Protein AF-A0A3B0RPP0-F1 (afdb_monomer_lite)

Radius of gyration: 23.53 Å; chains: 1; bounding box: 36×73×31 Å

Secondary structure (DSSP, 8-state):
-HHHHHHHHHHHHHHHTT----PPPPPP-----EEEEHHHHHH-SS---STTTHHHHHHHHHTTPPEEEE-TTS-EEE---BTTB-S-S--THHHHHHT-

Structure (mmCIF, N/CA/C/O backbone):
data_AF-A0A3B0RPP0-F1
#
_entry.id   AF-A0A3B0RPP0-F1
#
loop_
_atom_site.group_PDB
_atom_site.id
_atom_site.type_symbol
_atom_site.label_atom_id
_atom_site.label_alt_id
_atom_site.label_comp_id
_atom_site.label_asym_id
_atom_site.label_entity_id
_atom_site.label_seq_id
_atom_site.pdbx_PDB_ins_code
_atom_site.Cartn_x
_atom_site.Cartn_y
_atom_site.Cartn_z
_atom_site.occupancy
_atom_site.B_iso_or_equiv
_atom_site.auth_seq_id
_atom_site.auth_comp_id
_atom_site.auth_asym_id
_atom_site.auth_atom_id
_atom_site.pdbx_PDB_model_num
ATOM 1 N N . MET A 1 1 ? -22.153 -59.269 4.980 1.00 58.03 1 MET A N 1
ATOM 2 C CA . MET A 1 1 ? -22.755 -57.919 5.123 1.00 58.03 1 MET A CA 1
ATOM 3 C C . MET A 1 1 ? -21.776 -56.871 5.666 1.00 58.03 1 MET A C 1
ATOM 5 O O . MET A 1 1 ? -21.557 -55.878 4.991 1.00 58.03 1 MET A O 1
ATOM 9 N N . LYS A 1 2 ? -21.100 -57.097 6.804 1.00 56.22 2 LYS A N 1
ATOM 10 C CA . LYS A 1 2 ? -20.156 -56.127 7.414 1.00 56.22 2 LYS A CA 1
ATOM 11 C C . LYS A 1 2 ? -18.945 -55.749 6.528 1.00 56.22 2 LYS A C 1
ATOM 13 O O . LYS A 1 2 ? -18.562 -54.588 6.480 1.00 56.22 2 LYS A O 1
ATOM 18 N N . LYS A 1 3 ? -18.402 -56.708 5.761 1.00 55.69 3 LYS A N 1
ATOM 19 C CA . LYS A 1 3 ? -17.300 -56.479 4.797 1.00 55.69 3 LYS A CA 1
ATOM 20 C C . LYS A 1 3 ? -17.722 -55.698 3.542 1.00 55.69 3 LYS A C 1
ATOM 22 O O . LYS A 1 3 ? -16.908 -54.988 2.972 1.00 55.69 3 LYS A O 1
ATOM 27 N N . ILE A 1 4 ? -18.994 -55.800 3.150 1.00 63.53 4 ILE A N 1
ATOM 28 C CA . ILE A 1 4 ? -19.566 -55.076 2.001 1.00 63.53 4 ILE A CA 1
ATOM 29 C C . ILE A 1 4 ? -19.763 -53.602 2.382 1.00 63.53 4 ILE A C 1
ATOM 31 O O . ILE A 1 4 ? -19.352 -52.719 1.641 1.00 63.53 4 ILE A O 1
ATOM 35 N N . PHE A 1 5 ? -20.271 -53.335 3.590 1.00 62.72 5 PHE A N 1
ATOM 36 C CA . PHE A 1 5 ? -20.380 -51.976 4.135 1.00 62.72 5 PHE A CA 1
ATOM 37 C C . PHE A 1 5 ? -19.024 -51.265 4.258 1.00 62.72 5 PHE A C 1
ATOM 39 O O . PHE A 1 5 ? -18.914 -50.097 3.900 1.00 62.72 5 PHE A O 1
ATOM 46 N N . ALA A 1 6 ? -17.980 -51.971 4.706 1.00 66.00 6 ALA A N 1
ATOM 47 C CA . ALA A 1 6 ? -16.628 -51.413 4.782 1.00 66.00 6 ALA A CA 1
ATOM 48 C C . ALA A 1 6 ? -16.056 -51.058 3.394 1.00 66.00 6 ALA A C 1
ATOM 50 O O . ALA A 1 6 ? -15.375 -50.046 3.252 1.00 66.00 6 ALA A O 1
ATOM 51 N N . PHE A 1 7 ? -16.376 -51.852 2.366 1.00 67.62 7 PHE A N 1
ATOM 52 C CA . PHE A 1 7 ? -15.934 -51.604 0.992 1.00 67.62 7 PHE A CA 1
ATOM 53 C C . PHE A 1 7 ? -16.629 -50.380 0.372 1.00 67.62 7 PHE A C 1
ATOM 55 O O . PHE A 1 7 ? -15.971 -49.533 -0.228 1.00 67.62 7 PHE A O 1
ATOM 62 N N . PHE A 1 8 ? -17.942 -50.228 0.583 1.00 66.62 8 PHE A N 1
ATOM 63 C CA . PHE A 1 8 ? -18.682 -49.044 0.129 1.00 66.62 8 PHE A CA 1
ATOM 64 C C . PHE A 1 8 ? -18.267 -47.762 0.868 1.00 66.62 8 PHE A C 1
ATOM 66 O O . PHE A 1 8 ? -18.164 -46.709 0.242 1.00 66.62 8 PHE A O 1
ATOM 73 N N . ALA A 1 9 ? -17.959 -47.843 2.167 1.00 68.25 9 ALA A N 1
ATOM 74 C CA . ALA A 1 9 ? -17.463 -46.701 2.937 1.00 68.25 9 ALA A CA 1
ATOM 75 C C . ALA A 1 9 ? -16.068 -46.237 2.471 1.00 68.25 9 ALA A C 1
ATOM 77 O O . ALA A 1 9 ? -15.841 -45.039 2.306 1.00 68.25 9 ALA A O 1
ATOM 78 N N . ALA A 1 10 ? -15.153 -47.174 2.197 1.00 64.19 10 ALA A N 1
ATOM 79 C CA . ALA A 1 10 ? -13.821 -46.856 1.678 1.00 64.19 10 ALA A CA 1
ATOM 80 C C . ALA A 1 10 ? -13.876 -46.249 0.263 1.00 64.19 10 ALA A C 1
ATOM 82 O O . ALA A 1 10 ? -13.151 -45.301 -0.035 1.00 64.19 10 ALA A O 1
ATOM 83 N N . MET A 1 11 ? -14.777 -46.746 -0.591 1.00 64.25 11 MET A N 1
ATOM 84 C CA . MET A 1 11 ? -14.958 -46.225 -1.949 1.00 64.25 11 MET A CA 1
ATOM 85 C C . MET A 1 11 ? -15.603 -44.828 -1.959 1.00 64.25 11 MET A C 1
ATOM 87 O O . MET A 1 11 ? -15.193 -43.974 -2.740 1.00 64.25 11 MET A O 1
ATOM 91 N N . GLY A 1 12 ? -16.542 -44.551 -1.046 1.00 64.94 12 GLY A N 1
ATOM 92 C CA . GLY A 1 12 ? -17.124 -43.214 -0.873 1.00 64.94 12 GLY A CA 1
ATOM 93 C C . GLY A 1 12 ? -16.105 -42.160 -0.423 1.00 64.94 12 GLY A C 1
ATOM 94 O O . GLY A 1 12 ? -16.104 -41.042 -0.936 1.00 64.94 12 GLY A O 1
ATOM 95 N N . LEU A 1 13 ? -15.185 -42.528 0.477 1.00 64.44 13 LEU A N 1
ATOM 96 C CA . LEU A 1 13 ? -14.119 -41.631 0.935 1.00 64.44 13 LEU A CA 1
ATOM 97 C C . LEU A 1 13 ? -13.092 -41.346 -0.176 1.00 64.44 13 LEU A C 1
ATOM 99 O O . LEU A 1 13 ? -12.695 -40.196 -0.360 1.00 64.44 13 LEU A O 1
ATOM 103 N N . ALA A 1 14 ? -12.731 -42.354 -0.978 1.00 61.66 14 ALA A N 1
ATOM 104 C CA . ALA A 1 14 ? -11.827 -42.186 -2.120 1.00 61.66 14 ALA A CA 1
ATOM 105 C C . ALA A 1 14 ? -12.405 -41.268 -3.220 1.00 61.66 14 ALA A C 1
ATOM 107 O O . ALA A 1 14 ? -11.664 -40.486 -3.819 1.00 61.66 14 ALA A O 1
ATOM 108 N N . LEU A 1 15 ? -13.726 -41.295 -3.451 1.00 61.22 15 LEU A N 1
ATOM 109 C CA . LEU A 1 15 ? -14.377 -40.397 -4.415 1.00 61.22 15 LEU A CA 1
ATOM 110 C C . LEU A 1 15 ? -14.393 -38.928 -3.954 1.00 61.22 15 LEU A C 1
ATOM 112 O O . LEU A 1 15 ? -14.240 -38.035 -4.784 1.00 61.22 15 LEU A O 1
ATOM 116 N N . SER A 1 16 ? -14.527 -38.659 -2.650 1.00 62.06 16 SER A N 1
ATOM 117 C CA . SER A 1 16 ? -14.539 -37.280 -2.125 1.00 62.06 16 SER A CA 1
ATOM 118 C C . SER A 1 16 ? -13.192 -36.551 -2.229 1.00 62.06 16 SER A C 1
ATOM 120 O O . SER A 1 16 ? -13.163 -35.329 -2.340 1.00 62.06 16 SER A O 1
ATOM 122 N N . LEU A 1 17 ? -12.077 -37.289 -2.27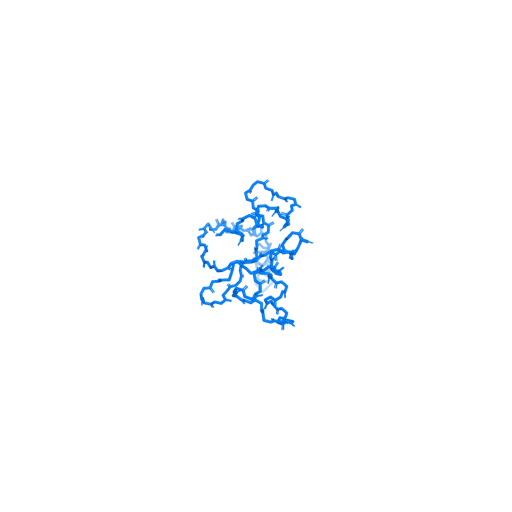2 1.00 66.94 17 LEU A N 1
ATOM 123 C CA . LEU A 1 17 ? -10.723 -36.735 -2.422 1.00 66.94 17 LEU A CA 1
ATOM 124 C C . LEU A 1 17 ? -10.380 -36.348 -3.871 1.00 66.94 17 LEU A C 1
ATOM 126 O O . LEU A 1 17 ? -9.352 -35.721 -4.110 1.00 66.94 17 LEU A O 1
ATOM 130 N N . SER A 1 18 ? -11.231 -36.720 -4.831 1.00 66.38 18 SER A N 1
ATOM 131 C CA . SER A 1 18 ? -11.000 -36.513 -6.268 1.00 66.38 18 SER A CA 1
ATOM 132 C C . SER A 1 18 ? -11.792 -35.335 -6.847 1.00 66.38 18 SER A C 1
ATOM 134 O O . SER A 1 18 ? -11.774 -35.121 -8.059 1.00 66.38 18 SER A O 1
ATOM 136 N N . MET A 1 19 ? -12.508 -34.572 -6.014 1.00 74.75 19 MET A N 1
ATOM 137 C CA . MET A 1 19 ? -13.210 -33.376 -6.476 1.00 74.75 19 MET A CA 1
ATOM 138 C C . MET A 1 19 ? -12.198 -32.253 -6.741 1.00 74.75 19 MET A C 1
ATOM 140 O O . MET A 1 19 ? -11.523 -31.821 -5.804 1.00 74.75 19 MET A O 1
ATOM 144 N N . PRO A 1 20 ? -12.079 -31.749 -7.984 1.00 76.25 20 PRO A N 1
ATOM 145 C CA . PRO A 1 20 ? -11.237 -30.595 -8.248 1.00 76.25 20 PRO A CA 1
ATOM 146 C C . PRO A 1 20 ? -11.782 -29.410 -7.451 1.00 76.25 20 PRO A C 1
ATOM 148 O O . PRO A 1 20 ? -12.961 -29.066 -7.562 1.00 76.25 20 PRO A O 1
ATOM 151 N N . ALA A 1 21 ? -10.927 -28.789 -6.637 1.00 76.94 21 ALA A N 1
ATOM 152 C CA . ALA A 1 21 ? -11.271 -27.552 -5.957 1.00 76.94 21 ALA A CA 1
ATOM 153 C C . ALA A 1 21 ? -11.589 -26.495 -7.023 1.00 76.94 21 ALA A C 1
ATOM 155 O O . ALA A 1 21 ? -10.704 -26.029 -7.743 1.00 76.94 21 ALA A O 1
ATOM 156 N N . GLN A 1 22 ? -12.866 -26.146 -7.162 1.00 79.31 22 GLN A N 1
ATOM 157 C CA . GLN A 1 22 ? -13.268 -25.055 -8.034 1.00 79.31 22 GLN A CA 1
ATOM 158 C C . GLN A 1 22 ? -12.791 -23.752 -7.393 1.00 79.31 22 GLN A C 1
ATOM 160 O O . GLN A 1 22 ? -13.245 -23.379 -6.311 1.00 79.31 22 GLN A O 1
ATOM 165 N N . ALA A 1 23 ? -11.845 -23.073 -8.042 1.00 80.19 23 ALA A N 1
ATOM 166 C CA . ALA A 1 23 ? -11.418 -21.754 -7.609 1.00 80.19 23 ALA A CA 1
ATOM 167 C C . ALA A 1 23 ? -12.618 -20.802 -7.682 1.00 80.19 23 ALA A C 1
ATOM 169 O O . ALA A 1 23 ? -13.219 -20.624 -8.745 1.00 80.19 23 ALA A O 1
ATOM 170 N N . VAL A 1 24 ? -12.973 -20.192 -6.551 1.00 83.94 24 VAL A N 1
ATOM 171 C CA . VAL A 1 24 ? -13.965 -19.116 -6.535 1.00 83.94 24 VAL A CA 1
ATOM 172 C C . VAL A 1 24 ? -13.409 -17.975 -7.393 1.00 83.94 24 VAL A C 1
ATOM 174 O O . VAL A 1 24 ? -12.279 -17.540 -7.145 1.00 83.94 24 VAL A O 1
ATOM 177 N N . PRO A 1 25 ? -14.149 -17.488 -8.407 1.00 86.19 25 PRO A N 1
ATOM 178 C CA . PRO A 1 25 ? -13.660 -16.411 -9.253 1.00 86.19 25 PRO A CA 1
ATOM 179 C C . PRO A 1 25 ? -13.375 -15.166 -8.399 1.00 86.19 25 PRO A C 1
ATOM 181 O O . PRO A 1 25 ? -14.171 -14.831 -7.514 1.00 86.19 25 PRO A O 1
ATOM 184 N N . PRO A 1 26 ? -12.258 -14.459 -8.641 1.00 86.00 26 PRO A N 1
ATOM 185 C CA . PRO A 1 26 ? -11.894 -13.308 -7.833 1.00 86.00 26 PRO A CA 1
ATOM 186 C C . PRO A 1 26 ? -12.939 -12.199 -7.984 1.00 86.00 26 PRO A C 1
ATOM 188 O O . PRO A 1 26 ? -13.290 -11.784 -9.091 1.00 86.00 26 PRO A O 1
ATOM 191 N N . LYS A 1 27 ? -13.420 -11.680 -6.852 1.00 91.44 27 LYS A N 1
ATOM 192 C CA . LYS A 1 27 ? -14.317 -10.524 -6.825 1.00 91.44 27 LYS A CA 1
ATOM 193 C C . LYS A 1 27 ? -13.497 -9.240 -6.908 1.00 91.44 27 LYS A C 1
ATOM 195 O O . LYS A 1 27 ? -12.649 -8.989 -6.057 1.00 91.44 27 LYS A O 1
ATOM 200 N N . ARG A 1 28 ? -13.793 -8.387 -7.894 1.00 92.50 28 ARG A N 1
ATOM 201 C CA . ARG A 1 28 ? -13.265 -7.016 -7.910 1.00 92.50 28 ARG A CA 1
ATOM 202 C C . ARG A 1 28 ? -13.921 -6.185 -6.811 1.00 92.50 28 ARG A C 1
ATOM 204 O O . ARG A 1 28 ? -15.141 -6.203 -6.656 1.00 92.50 28 ARG A O 1
ATOM 211 N N . VAL A 1 29 ? -13.097 -5.443 -6.082 1.00 94.06 29 VAL A N 1
ATOM 212 C CA . VAL A 1 29 ? -13.512 -4.532 -5.013 1.00 94.06 29 VAL A CA 1
ATOM 213 C C . VAL A 1 29 ? -12.835 -3.178 -5.200 1.00 94.06 29 VAL A C 1
ATOM 215 O O . VAL A 1 29 ? -11.772 -3.098 -5.814 1.00 94.06 29 VAL A O 1
ATOM 218 N N . GLN A 1 30 ? -13.457 -2.120 -4.682 1.00 95.81 30 GLN A N 1
ATOM 219 C CA . GLN A 1 30 ? -12.826 -0.811 -4.533 1.00 95.81 30 GLN A CA 1
ATOM 220 C C . GLN A 1 30 ? -12.396 -0.634 -3.083 1.00 95.81 30 GLN A C 1
ATOM 222 O O . GLN A 1 30 ? -13.173 -0.906 -2.171 1.00 95.81 30 GLN A O 1
ATOM 227 N N . ILE A 1 31 ? -11.158 -0.184 -2.899 1.00 96.62 31 ILE A N 1
ATOM 228 C CA . ILE A 1 31 ? -10.567 0.124 -1.600 1.00 96.62 31 ILE A CA 1
ATOM 229 C C . ILE A 1 31 ? -10.189 1.603 -1.614 1.00 96.62 31 ILE A C 1
ATOM 231 O O . ILE A 1 31 ? -9.597 2.084 -2.580 1.00 96.62 31 ILE A O 1
ATOM 235 N N . THR A 1 32 ? -10.526 2.314 -0.544 1.00 95.88 32 THR A N 1
ATOM 236 C CA . THR A 1 32 ? -10.193 3.729 -0.361 1.00 95.88 32 THR A CA 1
ATOM 237 C C . THR A 1 32 ? -9.496 3.901 0.977 1.00 95.88 32 THR A C 1
ATOM 239 O O . THR A 1 32 ? -9.928 3.336 1.982 1.00 95.88 32 THR A O 1
ATOM 242 N N . GLY A 1 33 ? -8.419 4.678 0.987 1.00 94.38 33 GLY A N 1
ATOM 243 C CA . GLY A 1 33 ? -7.609 4.875 2.175 1.00 94.38 33 GLY A CA 1
ATOM 244 C C . GLY A 1 33 ? -6.371 5.719 1.909 1.00 94.38 33 GLY A C 1
ATOM 245 O O . GLY A 1 33 ? -6.162 6.209 0.801 1.00 94.38 33 GLY A O 1
ATOM 246 N N . GLU A 1 34 ? -5.563 5.862 2.949 1.00 93.12 34 GLU A N 1
ATOM 247 C CA . GLU A 1 34 ? -4.255 6.512 2.918 1.00 93.12 34 GLU A CA 1
ATOM 248 C C . GLU A 1 34 ? -3.219 5.549 2.323 1.00 93.12 34 GLU A C 1
ATOM 250 O O . GLU A 1 34 ? -3.208 4.366 2.668 1.00 93.12 34 GLU A O 1
ATOM 255 N N . ILE A 1 35 ? -2.343 6.035 1.441 1.00 92.94 35 ILE A N 1
ATOM 256 C CA . ILE A 1 35 ? -1.200 5.238 0.984 1.00 92.94 35 ILE A CA 1
ATOM 257 C C . ILE A 1 35 ? -0.095 5.339 2.031 1.00 92.94 35 ILE A C 1
ATOM 259 O O . ILE A 1 35 ? 0.386 6.433 2.316 1.00 92.94 35 ILE A O 1
ATOM 263 N N . VAL A 1 36 ? 0.331 4.197 2.563 1.00 94.31 36 VAL A N 1
ATOM 264 C CA . VAL A 1 36 ? 1.343 4.108 3.621 1.00 94.31 36 VAL A CA 1
ATOM 265 C C . VAL A 1 36 ? 2.558 3.301 3.170 1.00 94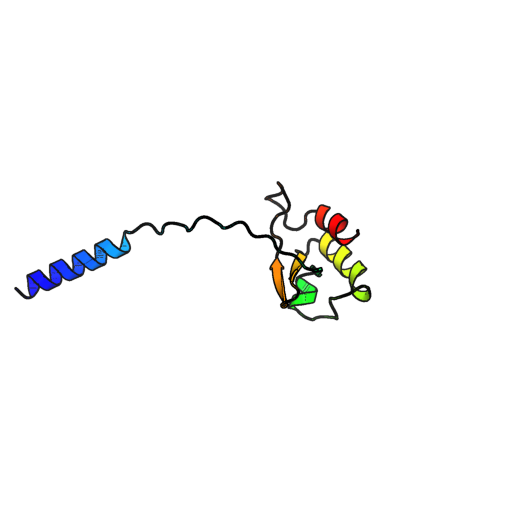.31 36 VAL A C 1
ATOM 267 O O . VAL A 1 36 ? 2.438 2.357 2.383 1.00 94.31 36 VAL A O 1
ATOM 270 N N . ASP A 1 37 ? 3.725 3.647 3.711 1.00 95.38 37 ASP A N 1
ATOM 271 C CA . ASP A 1 37 ? 4.884 2.753 3.737 1.00 95.38 37 ASP A CA 1
ATOM 272 C C . ASP A 1 37 ? 4.529 1.524 4.590 1.00 95.38 37 ASP A C 1
ATOM 274 O O . ASP A 1 37 ? 4.300 1.636 5.798 1.00 95.38 37 ASP A O 1
ATOM 278 N N . THR A 1 38 ? 4.467 0.345 3.962 1.00 94.50 38 THR A N 1
ATOM 279 C CA . THR A 1 38 ? 4.046 -0.880 4.652 1.00 94.50 38 THR A CA 1
ATOM 280 C C . TH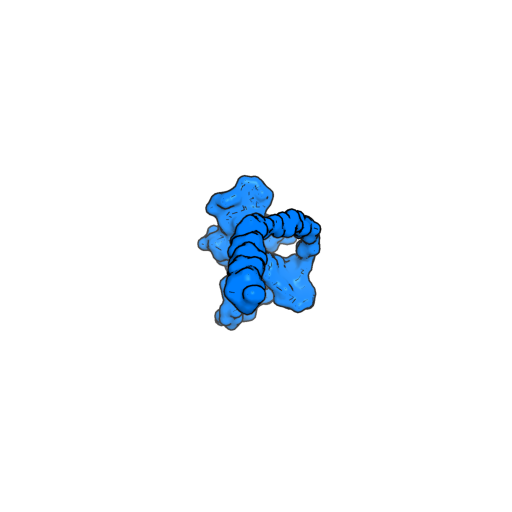R A 1 38 ? 5.027 -1.296 5.742 1.00 94.50 38 THR A C 1
ATOM 282 O O . THR A 1 38 ? 4.599 -1.799 6.779 1.00 94.50 38 THR A O 1
ATOM 285 N N . TRP A 1 39 ? 6.329 -1.089 5.530 1.00 94.56 39 TRP A N 1
ATOM 286 C CA . TRP A 1 39 ? 7.347 -1.459 6.505 1.00 94.56 39 TRP A CA 1
ATOM 287 C C . TRP A 1 39 ? 7.199 -0.614 7.764 1.00 94.56 39 TRP A C 1
ATOM 289 O O . TRP A 1 39 ? 7.030 -1.159 8.855 1.00 94.56 39 TRP A O 1
ATOM 299 N N . CYS A 1 40 ? 7.201 0.711 7.616 1.00 95.25 40 CYS A N 1
ATOM 300 C CA . CYS A 1 40 ? 7.088 1.607 8.762 1.00 95.25 40 CYS A CA 1
ATOM 301 C C . CYS A 1 40 ? 5.737 1.446 9.474 1.00 95.25 40 CYS A C 1
ATOM 303 O O . CYS A 1 40 ? 5.704 1.442 10.702 1.00 95.25 40 CYS A O 1
ATOM 305 N N . TYR A 1 41 ? 4.641 1.252 8.727 1.00 94.81 41 TYR A N 1
ATOM 306 C CA . TYR A 1 41 ? 3.316 1.063 9.320 1.00 94.81 41 TYR A CA 1
ATOM 307 C C . TYR A 1 41 ? 3.203 -0.234 10.131 1.00 94.81 41 TYR A C 1
ATOM 309 O O . TYR A 1 41 ? 2.664 -0.210 11.230 1.00 94.81 41 TYR A O 1
ATOM 317 N N . VAL A 1 42 ? 3.693 -1.364 9.609 1.00 93.81 42 VAL A N 1
ATOM 318 C CA . VAL A 1 42 ? 3.547 -2.672 10.276 1.00 93.81 42 VAL A CA 1
ATOM 319 C C . VAL A 1 42 ? 4.553 -2.856 11.411 1.00 93.81 42 VAL A C 1
ATOM 321 O O . VAL A 1 42 ? 4.230 -3.489 12.412 1.00 93.81 42 VAL A O 1
ATOM 324 N N . THR A 1 43 ? 5.777 -2.346 11.257 1.00 94.94 43 THR A N 1
ATOM 325 C CA . THR A 1 43 ? 6.828 -2.515 12.275 1.00 94.94 43 THR A CA 1
ATOM 326 C C . THR A 1 43 ? 6.729 -1.516 13.416 1.00 94.94 43 THR A C 1
ATOM 328 O O . THR A 1 43 ? 7.352 -1.734 14.450 1.00 94.94 43 THR A O 1
ATOM 331 N N . GLU A 1 44 ? 6.008 -0.411 13.212 1.00 92.94 44 GLU A N 1
ATOM 332 C CA . GLU A 1 44 ? 5.925 0.703 14.159 1.00 92.94 44 GLU A CA 1
ATOM 333 C C . GLU A 1 44 ? 7.309 1.217 14.600 1.00 92.94 44 GLU A C 1
ATOM 335 O O . GLU A 1 44 ? 7.468 1.780 15.682 1.00 92.94 44 GLU A O 1
ATOM 340 N N . ILE A 1 45 ? 8.333 1.063 13.746 1.00 92.31 45 ILE A N 1
ATOM 341 C CA . ILE A 1 45 ? 9.704 1.519 14.034 1.00 92.31 45 ILE A CA 1
ATOM 342 C C . ILE A 1 45 ? 9.769 3.036 14.283 1.00 92.31 45 ILE A C 1
ATOM 344 O O . ILE A 1 45 ? 10.695 3.538 14.918 1.00 92.31 45 ILE A O 1
ATOM 348 N N . MET A 1 46 ? 8.779 3.769 13.774 1.00 90.12 46 MET A N 1
ATOM 349 C CA . MET A 1 46 ? 8.562 5.191 14.003 1.00 90.12 46 MET A CA 1
ATOM 350 C C . MET A 1 46 ? 7.091 5.553 13.763 1.00 90.12 46 MET A C 1
ATOM 352 O O . MET A 1 46 ? 6.294 4.723 13.326 1.00 90.12 46 MET A O 1
ATOM 356 N N . TYR A 1 47 ? 6.732 6.821 13.979 1.00 88.88 47 TYR A N 1
ATOM 357 C CA . TYR A 1 47 ? 5.412 7.332 13.610 1.00 88.88 47 TYR A CA 1
ATOM 358 C C . TYR A 1 47 ? 5.255 7.390 12.078 1.00 88.88 47 TYR A C 1
ATOM 360 O O . TYR A 1 47 ? 5.788 8.286 11.425 1.00 88.88 47 TYR A O 1
ATOM 368 N N . ALA A 1 48 ? 4.539 6.418 11.510 1.00 88.75 48 ALA A N 1
ATOM 369 C CA . ALA A 1 48 ? 4.495 6.144 10.069 1.00 88.75 48 ALA A CA 1
ATOM 370 C C . ALA A 1 48 ? 3.362 6.860 9.300 1.00 88.75 48 ALA A C 1
ATOM 372 O O . ALA A 1 48 ? 2.958 6.404 8.230 1.00 88.75 48 ALA A O 1
ATOM 373 N N . GLN A 1 49 ? 2.779 7.926 9.858 1.00 88.75 49 GLN A N 1
ATOM 374 C CA . GLN A 1 49 ? 1.542 8.532 9.347 1.00 88.75 49 GLN A CA 1
ATOM 375 C C . GLN A 1 49 ? 1.606 10.055 9.265 1.00 88.75 49 GLN A C 1
ATOM 377 O O . GLN A 1 49 ? 2.380 10.711 9.966 1.00 88.75 49 GLN A O 1
ATOM 382 N N . GLY A 1 50 ? 0.728 10.619 8.433 1.00 84.31 50 GLY A N 1
ATOM 383 C CA . GLY A 1 50 ? 0.545 12.060 8.313 1.00 84.31 50 GLY A CA 1
ATOM 384 C C . GLY A 1 50 ? 1.696 12.785 7.610 1.00 84.31 50 GLY A C 1
ATOM 385 O O . GLY A 1 50 ? 2.645 12.193 7.093 1.00 84.31 50 GLY A O 1
ATOM 386 N N . THR A 1 51 ? 1.607 14.115 7.591 1.00 86.12 51 THR A N 1
ATOM 387 C CA . THR A 1 51 ? 2.515 14.979 6.817 1.00 86.12 51 THR A CA 1
ATOM 388 C C . THR A 1 51 ? 3.970 14.894 7.271 1.00 86.12 51 THR A C 1
ATOM 390 O O . THR A 1 51 ? 4.869 15.035 6.448 1.00 86.12 51 THR A O 1
ATOM 393 N N . ALA A 1 52 ? 4.217 14.604 8.552 1.00 86.81 52 ALA A N 1
ATOM 394 C CA . ALA A 1 52 ? 5.567 14.445 9.090 1.00 86.81 52 ALA A CA 1
ATOM 395 C C . ALA A 1 52 ? 6.319 13.248 8.480 1.00 86.81 52 ALA A C 1
ATOM 397 O O . ALA A 1 52 ? 7.541 13.292 8.363 1.00 86.81 52 ALA A O 1
ATOM 398 N N . HIS A 1 53 ? 5.604 12.197 8.070 1.00 92.81 53 HIS A N 1
ATOM 399 C CA . HIS A 1 53 ? 6.206 10.979 7.523 1.00 92.81 53 HIS A CA 1
ATOM 400 C C . HIS A 1 53 ? 6.179 10.918 5.986 1.00 92.81 53 HIS A C 1
ATOM 402 O O . HIS A 1 53 ? 6.806 10.051 5.381 1.00 92.81 53 HIS A O 1
ATOM 408 N N . PHE A 1 54 ? 5.498 11.864 5.338 1.00 91.69 54 PHE A N 1
ATOM 409 C CA . PHE A 1 54 ? 5.263 11.867 3.895 1.00 91.69 54 PHE A CA 1
ATOM 410 C C . PHE A 1 54 ? 6.540 11.701 3.058 1.00 91.69 54 PHE A C 1
ATOM 412 O O . PHE A 1 54 ? 6.623 10.808 2.217 1.00 91.69 54 PHE A O 1
ATOM 419 N N . GLN A 1 55 ? 7.562 12.523 3.315 1.00 92.31 55 GLN A N 1
ATOM 420 C CA . GLN A 1 55 ? 8.797 12.495 2.526 1.00 92.31 55 GLN A CA 1
ATOM 421 C C . GLN A 1 55 ? 9.545 11.161 2.672 1.00 92.31 55 GLN A C 1
ATOM 423 O O . GLN A 1 55 ? 10.071 10.638 1.690 1.00 92.31 55 GLN A O 1
ATOM 428 N N . CYS A 1 56 ? 9.558 10.595 3.883 1.00 93.50 56 CYS A N 1
ATOM 429 C CA . CYS A 1 56 ? 10.144 9.284 4.144 1.00 93.50 56 CYS A CA 1
ATOM 430 C C . CYS A 1 56 ? 9.402 8.196 3.359 1.00 93.50 56 CYS A C 1
ATOM 432 O O . CYS A 1 56 ? 10.036 7.405 2.668 1.00 93.50 56 CYS A O 1
ATOM 434 N N . ALA A 1 57 ? 8.066 8.209 3.390 1.00 94.25 57 ALA A N 1
ATOM 435 C CA . ALA A 1 57 ? 7.247 7.231 2.681 1.00 94.25 57 ALA A CA 1
ATOM 436 C C . ALA A 1 57 ? 7.468 7.265 1.157 1.00 94.25 57 ALA A C 1
ATOM 438 O O . ALA A 1 57 ? 7.550 6.209 0.529 1.00 94.25 57 ALA A O 1
ATOM 439 N N . VAL A 1 58 ? 7.633 8.457 0.568 1.00 93.25 58 VAL A N 1
ATOM 440 C CA . VAL A 1 58 ? 7.965 8.610 -0.861 1.00 93.25 58 VAL A CA 1
ATOM 441 C C . VAL A 1 58 ? 9.343 8.019 -1.177 1.00 93.25 58 VAL A C 1
ATOM 443 O O . VAL A 1 58 ? 9.492 7.296 -2.163 1.00 93.25 58 VAL A O 1
ATOM 446 N N . TRP A 1 59 ? 10.359 8.281 -0.349 1.00 93.19 59 TRP A N 1
ATOM 447 C CA . TRP A 1 59 ? 11.691 7.700 -0.548 1.00 93.19 59 TRP A CA 1
ATOM 448 C C . TRP A 1 59 ? 11.713 6.184 -0.371 1.00 93.19 59 TRP A C 1
ATOM 450 O O . TRP A 1 59 ? 12.374 5.508 -1.155 1.00 93.19 59 TRP A O 1
ATOM 460 N N . CYS A 1 60 ? 10.966 5.638 0.588 1.00 94.00 60 CYS A N 1
ATOM 461 C CA . CYS A 1 60 ? 10.829 4.193 0.758 1.00 94.00 60 CYS A CA 1
ATOM 462 C C . CYS A 1 60 ? 10.172 3.541 -0.465 1.00 94.00 60 CYS A C 1
ATOM 464 O O . CYS A 1 60 ? 10.669 2.525 -0.950 1.00 94.00 60 CYS A O 1
ATOM 466 N N . ALA A 1 61 ? 9.114 4.147 -1.015 1.00 93.94 61 ALA A N 1
ATOM 467 C CA . ALA A 1 61 ? 8.479 3.657 -2.237 1.00 93.94 61 ALA A CA 1
ATOM 468 C C . ALA A 1 61 ? 9.441 3.672 -3.438 1.00 93.94 61 ALA A C 1
ATOM 470 O O . ALA A 1 61 ? 9.530 2.690 -4.172 1.00 93.94 61 ALA A O 1
ATOM 471 N N . LEU A 1 62 ? 10.215 4.752 -3.612 1.00 92.38 62 LEU A N 1
ATOM 472 C CA . LEU A 1 62 ? 11.263 4.835 -4.641 1.00 92.38 62 LEU A CA 1
ATOM 473 C C . LEU A 1 62 ? 12.413 3.844 -4.399 1.00 92.38 62 LEU A C 1
ATOM 475 O O . LEU A 1 62 ? 13.005 3.348 -5.354 1.00 92.38 62 LEU A O 1
ATOM 479 N N . GLY A 1 63 ? 12.714 3.544 -3.134 1.00 92.69 63 GLY A N 1
ATOM 480 C CA . GLY A 1 63 ? 13.686 2.536 -2.707 1.00 92.69 63 GLY A CA 1
ATOM 481 C C . GLY A 1 63 ? 13.192 1.093 -2.844 1.00 92.69 63 GLY A C 1
ATOM 482 O O . GLY A 1 63 ? 13.945 0.163 -2.566 1.00 92.69 63 GLY A O 1
ATOM 483 N N . GLY A 1 64 ? 11.947 0.897 -3.283 1.00 91.75 64 GLY A N 1
ATOM 484 C CA . GLY A 1 64 ? 11.371 -0.407 -3.584 1.00 91.75 64 GLY A CA 1
ATOM 485 C C . GLY A 1 64 ? 10.635 -1.086 -2.436 1.00 91.75 64 GLY A C 1
ATOM 486 O O . GLY A 1 64 ? 10.309 -2.268 -2.541 1.00 91.75 64 GLY A O 1
ATOM 487 N N . ILE A 1 65 ? 10.332 -0.357 -1.361 1.00 93.31 65 ILE A N 1
ATOM 488 C CA . ILE A 1 65 ? 9.434 -0.849 -0.317 1.00 93.31 65 ILE A CA 1
ATOM 489 C C . ILE A 1 65 ? 7.999 -0.876 -0.866 1.00 93.31 65 ILE A C 1
ATOM 491 O O . ILE A 1 65 ? 7.498 0.164 -1.306 1.00 93.31 65 ILE A O 1
ATOM 495 N N . PRO A 1 66 ? 7.300 -2.028 -0.828 1.00 93.88 66 PRO A N 1
ATOM 496 C CA . PRO A 1 66 ? 5.900 -2.093 -1.221 1.00 93.88 66 PRO A CA 1
ATOM 497 C C . PRO A 1 66 ? 5.043 -1.174 -0.353 1.00 93.88 66 PRO A C 1
ATOM 499 O O . PRO A 1 66 ? 5.140 -1.177 0.878 1.00 93.88 66 PRO A O 1
ATOM 502 N N . VAL A 1 67 ? 4.147 -0.425 -0.983 1.00 95.25 67 VAL A N 1
ATOM 503 C CA . VAL A 1 67 ? 3.175 0.418 -0.279 1.00 95.25 67 VAL A CA 1
ATOM 504 C C . VAL A 1 67 ? 1.852 -0.312 -0.081 1.00 95.25 67 VAL A C 1
ATOM 506 O O . VAL A 1 67 ? 1.530 -1.276 -0.783 1.00 95.25 67 VAL A O 1
ATOM 509 N N . SER A 1 68 ? 1.057 0.184 0.859 1.00 95.81 68 SER A N 1
ATOM 510 C CA . SER A 1 68 ? -0.278 -0.338 1.128 1.00 95.81 68 SER A CA 1
ATOM 511 C C . SER A 1 68 ? -1.326 0.763 1.156 1.00 95.81 68 SER A C 1
ATOM 513 O O . SER A 1 68 ? -1.021 1.913 1.451 1.00 95.81 68 SER A O 1
ATOM 515 N N . ILE A 1 69 ? -2.581 0.394 0.903 1.00 95.88 69 ILE A N 1
ATOM 516 C CA . ILE A 1 69 ? -3.738 1.239 1.201 1.00 95.88 69 ILE A CA 1
ATOM 517 C C . ILE A 1 69 ? -4.216 0.894 2.609 1.00 95.88 69 ILE A C 1
ATOM 519 O O . ILE A 1 69 ? -4.674 -0.225 2.853 1.00 95.88 69 ILE A O 1
ATOM 523 N N . LYS A 1 70 ? -4.118 1.856 3.522 1.00 95.69 70 LYS A N 1
ATOM 524 C CA . LYS A 1 70 ? -4.679 1.788 4.869 1.00 95.69 70 LYS A CA 1
ATOM 525 C C . LYS A 1 70 ? -6.072 2.410 4.860 1.00 95.69 70 LYS A C 1
ATOM 527 O O . LYS A 1 70 ? -6.229 3.615 4.660 1.00 95.69 70 LYS A O 1
ATOM 532 N N . THR A 1 71 ? -7.092 1.598 5.085 1.00 97.31 71 THR A N 1
ATOM 533 C CA . THR A 1 71 ? -8.483 2.054 5.162 1.00 97.31 71 THR A CA 1
ATOM 534 C C . THR A 1 71 ? -8.783 2.743 6.496 1.00 97.31 71 THR A C 1
ATOM 536 O O . THR A 1 71 ? -8.035 2.625 7.468 1.00 97.31 71 THR A O 1
ATOM 539 N N . ALA A 1 72 ? -9.913 3.452 6.568 1.00 95.94 72 ALA A N 1
ATOM 540 C CA . ALA A 1 72 ? -10.351 4.132 7.790 1.00 95.94 72 ALA A CA 1
ATOM 541 C C . ALA A 1 72 ? -10.602 3.173 8.974 1.00 95.94 72 ALA A C 1
ATOM 543 O O . ALA A 1 72 ? -10.427 3.568 10.121 1.00 95.94 72 ALA A O 1
ATOM 544 N N . ASP A 1 73 ? -10.969 1.913 8.706 1.00 96.00 73 ASP A N 1
ATOM 545 C CA . ASP A 1 73 ? -11.124 0.847 9.710 1.00 96.00 73 ASP A CA 1
ATOM 546 C C . ASP A 1 73 ? -9.804 0.118 10.037 1.00 96.00 73 ASP A C 1
ATOM 548 O O . ASP A 1 73 ? -9.815 -0.909 10.711 1.00 96.00 73 ASP A O 1
ATOM 552 N N . GLY A 1 74 ? -8.663 0.634 9.563 1.00 93.25 74 GLY A N 1
ATOM 553 C CA . GLY A 1 74 ? -7.326 0.143 9.906 1.00 93.25 74 GLY A CA 1
ATOM 554 C C . GLY A 1 74 ? -6.853 -1.083 9.121 1.00 93.25 74 GLY A C 1
ATOM 555 O O . GLY A 1 74 ? -5.761 -1.585 9.391 1.00 93.25 74 GLY A O 1
ATOM 556 N N . LYS A 1 75 ? -7.623 -1.571 8.139 1.00 96.62 75 LYS A N 1
ATOM 557 C CA . LYS A 1 75 ? -7.176 -2.665 7.264 1.00 96.62 75 LYS A CA 1
ATOM 558 C C . LYS A 1 75 ? -6.101 -2.173 6.304 1.00 96.62 75 LYS A C 1
ATOM 560 O O . LYS A 1 75 ? -6.155 -1.052 5.806 1.00 96.62 75 LYS A O 1
ATOM 565 N N . VAL A 1 76 ? -5.155 -3.056 6.005 1.00 96.25 76 VAL A N 1
ATOM 566 C CA . VAL A 1 76 ? -4.007 -2.773 5.143 1.00 96.25 76 VAL A CA 1
ATOM 567 C C . VAL A 1 76 ? -4.064 -3.674 3.923 1.00 96.25 76 VA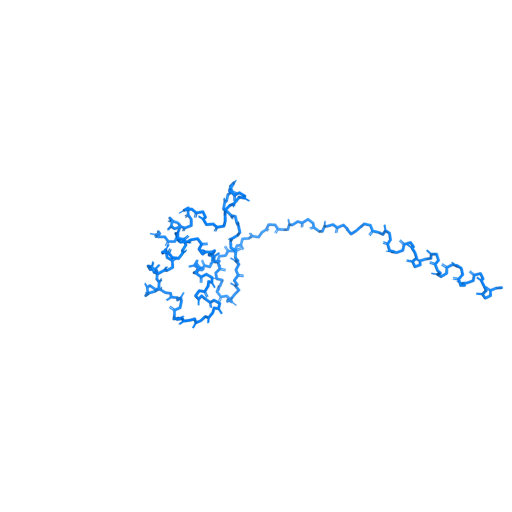L A C 1
ATOM 569 O O . VAL A 1 76 ? -4.084 -4.897 4.047 1.00 96.25 76 VAL A O 1
ATOM 572 N N . TYR A 1 77 ? -4.079 -3.065 2.743 1.00 96.75 77 TYR A N 1
ATOM 573 C CA . TYR A 1 77 ? -4.073 -3.768 1.465 1.00 96.75 77 TYR A CA 1
ATOM 574 C C . TYR A 1 77 ? -2.764 -3.474 0.744 1.00 96.75 77 TYR A C 1
ATOM 576 O O . TYR A 1 77 ? -2.592 -2.386 0.196 1.00 96.75 77 TYR A O 1
ATOM 584 N N . MET A 1 78 ? -1.847 -4.441 0.752 1.00 95.31 78 MET A N 1
ATOM 585 C CA . MET A 1 78 ? -0.565 -4.318 0.063 1.00 95.31 78 MET A CA 1
ATOM 586 C C . MET A 1 78 ? -0.761 -4.315 -1.450 1.00 95.31 78 MET A C 1
ATOM 588 O O . MET A 1 78 ? -1.453 -5.168 -2.012 1.00 95.31 78 MET A O 1
ATOM 592 N N . ILE A 1 79 ? -0.127 -3.353 -2.113 1.00 93.88 79 ILE A N 1
ATOM 593 C CA . ILE A 1 79 ? -0.160 -3.235 -3.564 1.00 93.88 79 ILE A CA 1
ATOM 594 C C . ILE A 1 79 ? 0.951 -4.112 -4.137 1.00 93.88 79 ILE A C 1
ATOM 596 O O . ILE A 1 79 ? 2.131 -3.830 -3.963 1.00 93.88 79 ILE A O 1
ATOM 600 N N . LEU A 1 80 ? 0.562 -5.181 -4.831 1.00 92.56 80 LEU A N 1
ATOM 601 C CA . LEU A 1 80 ? 1.506 -6.104 -5.476 1.00 92.56 80 LEU A CA 1
ATOM 602 C C . LEU A 1 80 ? 1.750 -5.782 -6.955 1.00 92.56 80 LEU A C 1
ATOM 604 O O . LEU A 1 80 ? 2.714 -6.255 -7.541 1.00 92.56 80 LEU A O 1
ATOM 608 N N . ARG A 1 81 ? 0.848 -5.017 -7.571 1.00 91.88 81 ARG A N 1
ATOM 609 C CA . ARG A 1 81 ? 0.896 -4.645 -8.986 1.00 91.88 81 ARG A CA 1
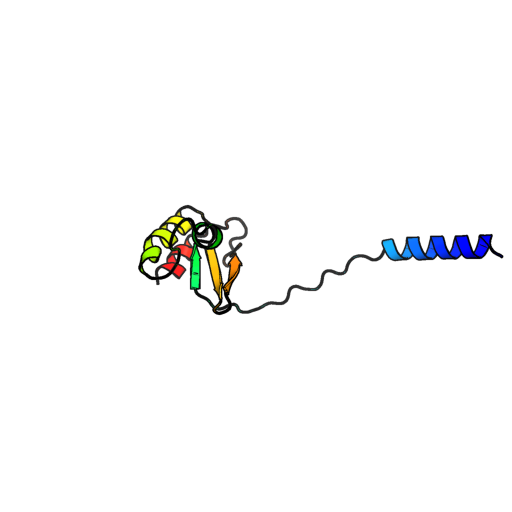ATOM 610 C C . ARG A 1 81 ? 0.168 -3.333 -9.192 1.00 91.88 81 ARG A C 1
ATOM 612 O O . ARG A 1 81 ? -0.901 -3.119 -8.618 1.00 91.88 81 ARG A O 1
ATOM 619 N N . ILE A 1 82 ? 0.694 -2.522 -10.101 1.00 91.00 82 ILE A N 1
ATOM 620 C CA . ILE A 1 82 ? 0.002 -1.352 -10.633 1.00 91.00 82 ILE A CA 1
ATOM 621 C C . ILE A 1 82 ? -0.188 -1.530 -12.132 1.00 91.00 82 ILE A C 1
ATOM 623 O O . ILE A 1 82 ? 0.766 -1.744 -12.874 1.00 91.00 82 ILE A O 1
ATOM 627 N N . GLU A 1 83 ? -1.443 -1.421 -12.571 1.00 88.56 83 GLU A N 1
ATOM 628 C CA . GLU A 1 83 ? -1.825 -1.535 -13.981 1.00 88.56 83 GLU A CA 1
ATOM 629 C C . GLU A 1 83 ? -1.238 -2.800 -14.647 1.00 88.56 83 GLU A C 1
ATOM 631 O O . GLU A 1 83 ? -1.551 -3.908 -14.208 1.00 88.56 83 GLU A O 1
ATOM 636 N N . GLY A 1 84 ? -0.442 -2.645 -15.710 1.00 87.81 84 GLY A N 1
ATOM 637 C CA . GLY A 1 84 ? 0.143 -3.730 -16.501 1.00 87.81 84 GLY A CA 1
ATOM 638 C C . GLY A 1 84 ? 1.535 -4.187 -16.060 1.00 87.81 84 GLY A C 1
ATOM 639 O O . GLY A 1 84 ? 2.111 -5.014 -16.751 1.00 87.81 84 GLY A O 1
ATOM 640 N N . ASP A 1 85 ? 2.084 -3.659 -14.964 1.00 91.12 85 ASP A N 1
ATOM 641 C CA . ASP A 1 85 ? 3.385 -4.099 -14.448 1.00 91.12 85 ASP A CA 1
ATOM 642 C C . ASP A 1 85 ? 3.210 -5.305 -13.520 1.00 91.12 85 ASP A C 1
ATOM 644 O O . ASP A 1 85 ? 2.835 -5.168 -12.357 1.00 91.12 85 ASP A O 1
ATOM 648 N N . ASP A 1 86 ? 3.436 -6.500 -14.050 1.00 91.56 86 ASP A N 1
ATOM 649 C CA . ASP A 1 86 ? 3.350 -7.771 -13.330 1.00 91.56 86 ASP A CA 1
ATOM 650 C C . ASP A 1 86 ? 4.704 -8.268 -12.800 1.00 91.56 86 ASP A C 1
ATOM 652 O O . ASP A 1 86 ? 4.778 -9.354 -12.224 1.00 91.56 86 ASP A O 1
ATOM 656 N N . THR A 1 87 ? 5.761 -7.463 -12.945 1.00 90.25 87 THR A N 1
ATOM 657 C CA . THR A 1 87 ? 7.133 -7.848 -12.577 1.00 90.25 87 THR A CA 1
ATOM 658 C C . THR A 1 87 ? 7.692 -7.080 -11.386 1.00 90.25 87 THR A C 1
ATOM 660 O O . THR A 1 87 ? 8.642 -7.550 -10.760 1.00 90.25 87 THR A O 1
ATOM 663 N N . SER A 1 88 ? 7.116 -5.921 -11.050 1.00 88.94 88 SER A N 1
ATOM 664 C CA . SER A 1 88 ? 7.625 -5.055 -9.988 1.00 88.94 88 SER A CA 1
ATOM 665 C C . SER A 1 88 ? 6.545 -4.597 -9.010 1.00 88.94 88 SER A C 1
ATOM 667 O O . SER A 1 88 ? 5.540 -3.986 -9.372 1.00 88.94 88 SER A O 1
ATOM 669 N N . VAL A 1 89 ? 6.821 -4.809 -7.722 1.00 88.94 89 VAL A N 1
ATOM 670 C CA . VAL A 1 89 ? 6.081 -4.211 -6.595 1.00 88.94 89 VAL A CA 1
ATOM 671 C C . VAL A 1 89 ? 6.525 -2.768 -6.301 1.00 88.94 89 VAL A C 1
ATOM 673 O O . VAL A 1 89 ? 5.894 -2.069 -5.514 1.00 88.94 89 VAL A O 1
ATOM 676 N N . ALA A 1 90 ? 7.603 -2.317 -6.948 1.00 88.31 90 ALA A N 1
ATOM 677 C CA . ALA A 1 90 ? 8.264 -1.026 -6.769 1.00 88.31 90 ALA A CA 1
ATOM 678 C C . ALA A 1 90 ? 8.004 -0.088 -7.961 1.00 88.31 90 ALA A C 1
ATOM 680 O O . ALA A 1 90 ? 8.915 0.550 -8.491 1.00 88.31 90 ALA A O 1
ATOM 681 N N . ASN A 1 91 ? 6.766 -0.050 -8.455 1.00 91.75 91 ASN A N 1
ATOM 682 C CA . ASN A 1 91 ? 6.444 0.729 -9.644 1.00 91.75 91 ASN A CA 1
ATOM 683 C C . ASN A 1 91 ? 6.615 2.245 -9.373 1.00 91.75 91 ASN A C 1
ATOM 685 O O . ASN A 1 91 ? 5.953 2.768 -8.473 1.00 91.75 91 ASN A O 1
ATOM 689 N N . PRO A 1 92 ? 7.409 2.999 -10.164 1.00 88.44 92 PRO A N 1
ATOM 690 C CA . PRO A 1 92 ? 7.637 4.432 -9.935 1.00 88.44 92 PRO A CA 1
ATOM 691 C C . PRO A 1 92 ? 6.367 5.296 -9.941 1.00 88.44 92 PRO A C 1
ATOM 693 O O . PRO A 1 92 ? 6.349 6.383 -9.360 1.00 88.44 92 PRO A O 1
ATOM 696 N N . LYS A 1 93 ? 5.272 4.818 -10.554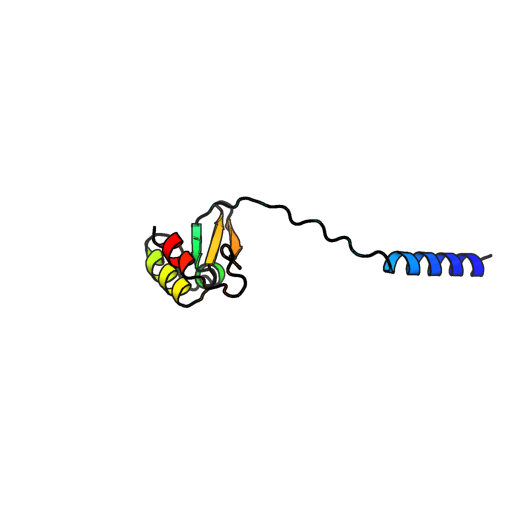 1.00 91.62 93 LYS A N 1
ATOM 697 C CA . LYS A 1 93 ? 3.966 5.486 -10.479 1.00 91.62 93 LYS A CA 1
ATOM 698 C C . LYS A 1 93 ? 3.463 5.611 -9.044 1.00 91.62 93 LYS A C 1
ATOM 700 O O . LYS A 1 93 ? 2.772 6.584 -8.764 1.00 91.62 93 LYS A O 1
ATOM 705 N N . VAL A 1 94 ? 3.829 4.694 -8.141 1.00 90.94 94 VAL A N 1
ATOM 706 C CA . VAL A 1 94 ? 3.497 4.788 -6.709 1.00 90.94 94 VAL A CA 1
ATOM 707 C C . VAL A 1 94 ? 3.927 6.139 -6.153 1.00 90.94 94 VAL A C 1
ATOM 709 O O . VAL A 1 94 ? 3.105 6.840 -5.573 1.00 90.94 94 VAL A O 1
ATOM 712 N N . ALA A 1 95 ? 5.178 6.537 -6.394 1.00 89.56 95 ALA A N 1
ATOM 713 C CA . ALA A 1 95 ? 5.709 7.794 -5.884 1.00 89.56 95 ALA A CA 1
ATOM 714 C C . ALA A 1 95 ? 4.942 8.997 -6.446 1.00 89.56 95 ALA A C 1
ATOM 716 O O . ALA A 1 95 ? 4.653 9.931 -5.712 1.00 89.56 95 ALA A O 1
ATOM 717 N N . THR A 1 96 ? 4.532 8.943 -7.720 1.00 90.44 96 THR A N 1
ATOM 718 C CA . THR A 1 96 ? 3.705 9.997 -8.338 1.00 90.44 96 THR A CA 1
ATOM 719 C C . THR A 1 96 ? 2.296 10.059 -7.746 1.00 90.44 96 THR A C 1
ATOM 721 O O . THR A 1 96 ? 1.725 11.140 -7.655 1.00 90.44 96 THR A O 1
ATOM 724 N N . ILE A 1 97 ? 1.710 8.917 -7.378 1.00 90.19 97 ILE A N 1
ATOM 725 C CA . ILE A 1 97 ? 0.390 8.860 -6.735 1.00 90.19 97 ILE A CA 1
ATOM 726 C C . ILE A 1 97 ? 0.488 9.376 -5.297 1.00 90.19 97 ILE A C 1
ATOM 728 O O . ILE A 1 97 ? -0.378 10.128 -4.870 1.00 90.19 97 ILE A O 1
ATOM 732 N N . GLN A 1 98 ? 1.539 8.996 -4.568 1.00 88.12 98 GLN A N 1
ATOM 733 C CA . GLN A 1 98 ? 1.783 9.464 -3.206 1.00 88.12 98 GLN A CA 1
ATOM 734 C C . GLN A 1 98 ? 2.102 10.956 -3.155 1.00 88.12 98 GLN A C 1
ATOM 736 O O . GLN A 1 98 ? 1.717 11.606 -2.197 1.00 88.12 98 GLN A O 1
ATOM 741 N N . SER A 1 99 ? 2.813 11.496 -4.149 1.00 85.94 99 SER A N 1
ATOM 742 C CA . SER A 1 99 ? 3.330 12.865 -4.106 1.00 85.94 99 SER A CA 1
ATOM 743 C C . SER A 1 99 ? 2.365 13.946 -4.613 1.00 85.94 99 SER A C 1
ATOM 745 O O . SER A 1 99 ? 2.796 15.082 -4.818 1.00 85.94 99 SER A O 1
ATOM 747 N N . ARG A 1 100 ? 1.115 13.589 -4.919 1.00 77.94 100 ARG A N 1
ATOM 748 C CA . ARG A 1 100 ? 0.070 14.496 -5.414 1.00 77.94 100 ARG A CA 1
ATOM 749 C C . ARG A 1 100 ? -0.926 14.808 -4.312 1.00 77.94 100 ARG A C 1
ATOM 751 O O . ARG A 1 100 ? -1.347 15.981 -4.263 1.00 77.94 100 ARG A O 1
#

Organism: NCBI:txid652676

Sequence (100 aa):
MKKIFAFFAAMGLALSLSMPAQAVPPKRVQITGEIVDTWCYVTEIMYAQGTAHFQCAVWCALGGIPVSIKTADGKVYMILRIEGDDTSVANPKVATIQSR

pLDDT: mean 86.1, std 11.64, range [55.69, 97.31]

Foldseek 3Di:
DVVVVVVVVVVVVVVVVPDPPDPDPDDDDDAAAAKWQPCCVVVVPDDTDDPVNLVVRLVCLQVQRWIWGQHPVGDTHTQCDDDPPNPGSSDNVSSVVSVD